Protein AF-A0A966NE04-F1 (afdb_monomer)

Sequence (81 aa):
ACVELGGTITGEHGVGIEKINSMCVQFGEQERERFWGVKAAFDPDRLLNPDKAIPTLNRCAEYGRMRVSGGVLPHPDLERF

Nearest PDB structures (foldseek):
  7qh2-assembly1_F  TM=9.441E-01  e=8.762E-03  Acetobacterium woodii
  6lpq-assembly1_A  TM=9.241E-01  e=1.139E+00  Homo sapiens

Secondary structure (DSSP, 8-state):
-TGGGT--S-SSS--TTTTGGGHHHHS-HHHHHHHHHHHHHH-TT--SSTTSSS--HHHHHHTT----BTTBPSSTTS---

Foldseek 3Di:
DQVVVVHDLDDPPACFQPNQLCCCVNDPPVVLVVVVVVCCVPPVVCPPRHNTRRHDPCCPPPVPPQDDDPNDGDPPVDDDD

Solvent-accessible surface area (backbone atoms only — not comparable to full-atom values): 5267 Å² total; per-residue (Å²): 108,58,52,81,72,75,49,64,98,50,91,82,89,58,43,48,61,90,42,25,47,55,46,62,75,73,41,55,70,72,57,51,51,49,54,50,50,56,44,44,75,77,35,74,85,52,74,79,63,64,86,39,62,60,66,51,72,60,26,58,77,50,64,62,57,86,82,64,63,94,84,48,64,82,68,76,87,60,89,76,136

Mean predicted aligned error: 7.17 Å

Radius of gyration: 15.02 Å; Cα contacts (8 Å, |Δi|>4): 58; chains: 1; bounding box: 29×41×33 Å

Structure (mmCIF, N/CA/C/O backbone):
data_AF-A0A966NE04-F1
#
_entry.id   AF-A0A966NE04-F1
#
loop_
_atom_site.group_PDB
_atom_site.id
_atom_site.type_symbol
_atom_site.label_atom_id
_atom_site.label_alt_id
_atom_site.label_comp_id
_atom_site.label_asym_id
_atom_site.label_entity_id
_atom_site.label_seq_id
_atom_site.pdbx_PDB_ins_code
_atom_site.Cartn_x
_atom_site.Cartn_y
_atom_site.Cartn_z
_atom_site.occupancy
_atom_site.B_iso_or_equiv
_atom_site.auth_seq_id
_atom_site.auth_comp_id
_atom_site.auth_asym_id
_atom_site.auth_atom_id
_atom_site.pdbx_PDB_model_num
ATOM 1 N N . ALA A 1 1 ? -6.385 1.745 16.313 1.00 75.31 1 ALA A N 1
ATOM 2 C CA . ALA A 1 1 ? -6.138 3.009 17.041 1.00 75.31 1 ALA A CA 1
ATOM 3 C C . ALA A 1 1 ? -6.056 4.236 16.121 1.00 75.31 1 ALA A C 1
ATOM 5 O O . ALA A 1 1 ? -7.054 4.923 16.008 1.00 75.31 1 ALA A O 1
ATOM 6 N N . CYS A 1 2 ? -4.938 4.544 15.436 1.00 90.75 2 CYS A N 1
ATOM 7 C CA . CYS A 1 2 ? -4.825 5.806 14.666 1.00 90.75 2 CYS A CA 1
ATOM 8 C C . CYS A 1 2 ? -5.889 5.955 13.556 1.00 90.75 2 CYS A C 1
ATOM 10 O O . CYS A 1 2 ? -6.554 6.982 13.484 1.00 90.75 2 CYS A O 1
ATOM 12 N N . VAL A 1 3 ? -6.103 4.909 12.749 1.00 92.38 3 VAL A N 1
ATOM 13 C CA . VAL A 1 3 ? -7.107 4.904 11.665 1.00 92.38 3 VAL A CA 1
ATOM 14 C C . VAL A 1 3 ? -8.539 5.038 12.197 1.00 92.38 3 VAL A C 1
ATOM 16 O O . VAL A 1 3 ? -9.335 5.778 11.637 1.00 92.38 3 VAL A O 1
ATOM 19 N N . GLU A 1 4 ? -8.862 4.385 13.317 1.00 90.81 4 GLU A N 1
ATOM 20 C CA . GLU A 1 4 ? -10.197 4.445 13.946 1.00 90.81 4 GLU A CA 1
ATOM 21 C C . GLU A 1 4 ? -10.560 5.856 14.431 1.00 90.81 4 GLU A C 1
ATOM 23 O O . GLU A 1 4 ? -11.734 6.188 14.544 1.00 90.81 4 GLU A O 1
ATOM 28 N N . LEU A 1 5 ? -9.552 6.691 14.694 1.00 94.25 5 LEU A N 1
ATOM 29 C CA . LEU A 1 5 ? -9.709 8.092 15.084 1.00 94.25 5 LEU A CA 1
ATOM 30 C C . LEU A 1 5 ? -9.629 9.055 13.882 1.00 94.25 5 LEU A C 1
ATOM 32 O O . LEU A 1 5 ? -9.491 10.260 14.075 1.00 94.25 5 LEU A O 1
ATOM 36 N N . GLY A 1 6 ? -9.686 8.541 12.647 1.00 93.12 6 GLY A N 1
ATOM 37 C CA . GLY A 1 6 ? -9.620 9.335 11.413 1.00 93.12 6 GLY A CA 1
ATOM 38 C C . GLY A 1 6 ? -8.203 9.681 10.940 1.00 93.12 6 GLY A C 1
ATOM 39 O O . GLY A 1 6 ? -8.041 10.516 10.053 1.00 93.12 6 GLY A O 1
ATOM 40 N N . GLY A 1 7 ? -7.169 9.070 11.524 1.00 95.00 7 GLY A N 1
ATOM 41 C CA . GLY A 1 7 ? -5.782 9.223 11.084 1.00 95.00 7 GLY A CA 1
ATOM 42 C C . GLY A 1 7 ? -5.395 8.303 9.917 1.00 95.00 7 GLY A C 1
ATOM 43 O O . GLY A 1 7 ? -6.217 7.590 9.349 1.00 95.00 7 GLY A O 1
ATOM 44 N N . THR A 1 8 ? -4.104 8.289 9.575 1.00 95.12 8 THR A N 1
ATOM 45 C CA . THR A 1 8 ? -3.527 7.495 8.471 1.00 95.12 8 THR A CA 1
ATOM 46 C C . THR A 1 8 ? -2.410 6.577 8.978 1.00 95.12 8 THR A C 1
ATOM 48 O O . THR A 1 8 ? -1.678 6.933 9.901 1.00 95.12 8 THR A O 1
ATOM 51 N N . ILE A 1 9 ? -2.233 5.398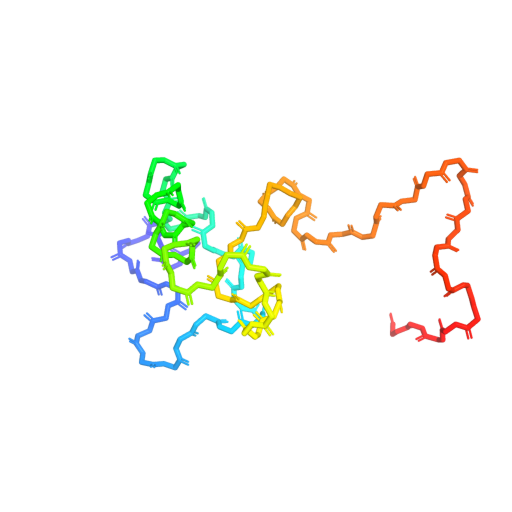 8.370 1.00 94.38 9 ILE A N 1
ATOM 52 C CA . ILE A 1 9 ? -1.159 4.441 8.706 1.00 94.38 9 ILE A CA 1
ATOM 53 C C . ILE A 1 9 ? 0.232 4.988 8.371 1.00 94.38 9 ILE A C 1
ATOM 55 O O . ILE A 1 9 ? 1.240 4.488 8.867 1.00 94.38 9 ILE A O 1
ATOM 59 N N . THR A 1 10 ? 0.303 6.002 7.511 1.00 93.44 10 THR A N 1
ATOM 60 C CA . THR A 1 10 ? 1.529 6.725 7.191 1.00 93.44 10 THR A CA 1
ATOM 61 C C . THR A 1 10 ? 1.211 8.167 6.810 1.00 93.44 10 THR A C 1
ATOM 63 O O . THR A 1 10 ? 0.311 8.404 6.009 1.00 93.44 10 THR A O 1
ATOM 66 N N . GLY A 1 11 ? 1.978 9.115 7.357 1.00 93.50 11 GLY A N 1
ATOM 67 C CA . GLY A 1 11 ? 1.992 10.508 6.905 1.00 93.50 11 GLY A CA 1
ATOM 68 C C . GLY A 1 11 ? 2.879 10.675 5.670 1.00 93.50 11 GLY A C 1
ATOM 69 O O . GLY A 1 11 ? 2.374 10.911 4.582 1.00 93.50 11 GLY A O 1
ATOM 70 N N . GLU A 1 12 ? 4.191 10.461 5.831 1.00 95.50 12 GLU A N 1
ATOM 71 C CA . GLU A 1 12 ? 5.190 10.707 4.771 1.00 95.50 12 GLU A CA 1
ATOM 72 C C . GLU A 1 12 ? 6.050 9.486 4.393 1.00 95.50 12 GLU A C 1
ATOM 74 O O . GLU A 1 12 ? 6.410 9.319 3.233 1.00 95.50 12 GLU A O 1
ATOM 79 N N . HIS A 1 13 ? 6.346 8.585 5.337 1.00 95.44 13 HIS A N 1
ATOM 80 C CA . HIS A 1 13 ? 7.327 7.503 5.132 1.00 95.44 13 HIS A CA 1
ATOM 81 C C . HIS A 1 13 ? 6.868 6.373 4.199 1.00 95.44 13 HIS A C 1
ATOM 83 O O . HIS A 1 13 ? 7.674 5.582 3.710 1.00 95.44 13 HIS A O 1
ATOM 89 N N . GLY A 1 14 ? 5.564 6.252 3.989 1.00 92.81 14 GLY A N 1
ATOM 90 C CA . GLY A 1 14 ? 4.959 5.188 3.210 1.00 92.81 14 GLY A CA 1
ATOM 91 C C . GLY A 1 14 ? 4.755 3.882 3.985 1.00 92.81 14 GLY A C 1
ATOM 92 O O . GLY A 1 14 ? 4.989 3.757 5.195 1.00 92.81 14 GLY A O 1
ATOM 93 N N . VAL A 1 15 ? 4.256 2.899 3.236 1.00 94.75 15 VAL A N 1
ATOM 94 C CA . VAL A 1 15 ? 3.790 1.605 3.750 1.00 94.75 15 VAL A CA 1
ATOM 95 C C . VAL A 1 15 ? 4.929 0.590 3.824 1.00 94.75 15 VAL A C 1
ATOM 97 O O . VAL A 1 15 ? 5.142 -0.048 4.855 1.00 94.75 15 VAL A O 1
ATOM 100 N N . GLY A 1 16 ? 5.668 0.442 2.721 1.00 90.88 16 GLY A N 1
ATOM 101 C CA . GLY A 1 16 ? 6.710 -0.571 2.595 1.00 90.88 16 GLY A CA 1
ATOM 102 C C . GLY A 1 16 ? 6.183 -1.988 2.848 1.00 90.88 16 GLY A C 1
ATOM 103 O O . GLY A 1 16 ? 5.103 -2.344 2.379 1.00 90.88 16 GLY A O 1
ATOM 104 N N . ILE A 1 17 ? 6.978 -2.793 3.555 1.00 88.75 17 ILE A N 1
ATOM 105 C CA . ILE A 1 17 ? 6.581 -4.122 4.052 1.00 88.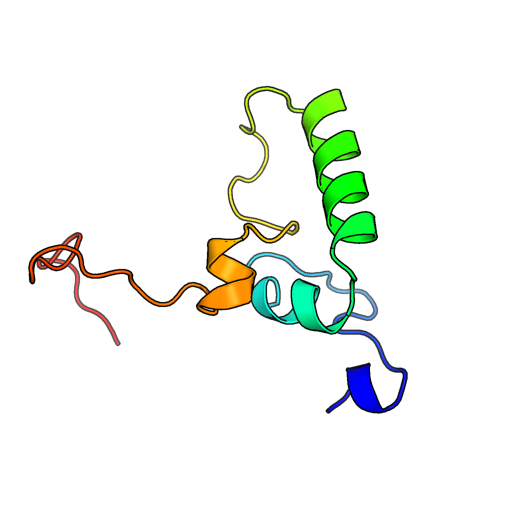75 17 ILE A CA 1
ATOM 106 C C . ILE A 1 17 ? 6.040 -4.001 5.480 1.00 88.75 17 ILE A C 1
ATOM 108 O O . ILE A 1 17 ? 5.042 -4.625 5.818 1.00 88.75 17 ILE A O 1
ATOM 112 N N . GLU A 1 18 ? 6.661 -3.158 6.305 1.00 87.88 18 GLU A N 1
ATOM 113 C CA . GLU A 1 18 ? 6.366 -3.047 7.738 1.00 87.88 18 GLU A CA 1
ATOM 114 C C . GLU A 1 18 ? 4.909 -2.687 8.034 1.00 87.88 18 GLU A C 1
ATOM 116 O O . GLU A 1 18 ? 4.314 -3.223 8.965 1.00 87.88 18 GLU A O 1
ATOM 121 N N . LYS A 1 19 ? 4.309 -1.802 7.229 1.00 89.56 19 LYS A N 1
ATOM 122 C CA . LYS A 1 19 ? 2.938 -1.326 7.456 1.00 89.56 19 LYS A CA 1
ATOM 123 C C . LYS A 1 19 ? 1.909 -1.982 6.536 1.00 89.56 19 LYS A C 1
ATOM 125 O O . LYS A 1 19 ? 0.747 -1.577 6.542 1.00 89.56 19 LYS A O 1
ATOM 130 N N . ILE A 1 20 ? 2.303 -2.991 5.750 1.00 91.25 20 ILE A N 1
ATOM 131 C CA . ILE A 1 20 ? 1.440 -3.585 4.716 1.00 91.25 20 ILE A CA 1
ATOM 132 C C . ILE A 1 20 ? 0.178 -4.222 5.298 1.00 91.25 20 ILE A C 1
ATOM 134 O O . ILE A 1 20 ? -0.886 -4.147 4.697 1.00 91.25 20 ILE A O 1
ATOM 138 N N . ASN A 1 21 ? 0.269 -4.793 6.497 1.00 87.75 21 ASN A N 1
ATOM 139 C CA . ASN A 1 21 ? -0.872 -5.428 7.144 1.00 87.75 21 ASN A CA 1
ATOM 140 C C . ASN A 1 21 ? -1.939 -4.404 7.575 1.00 87.75 21 ASN A C 1
ATOM 142 O O . ASN A 1 21 ? -3.130 -4.702 7.568 1.00 87.75 21 ASN A O 1
ATOM 146 N N . SER A 1 22 ? -1.529 -3.172 7.891 1.00 90.94 22 SER A N 1
ATOM 147 C CA . SER A 1 22 ? -2.444 -2.089 8.270 1.00 90.94 22 SER A CA 1
ATOM 148 C C . SER A 1 22 ? -3.183 -1.486 7.070 1.00 90.94 22 SER A C 1
ATOM 150 O O . SER A 1 22 ? -4.165 -0.771 7.258 1.00 90.94 22 SER A O 1
ATOM 152 N N . MET A 1 23 ? -2.773 -1.799 5.835 1.00 94.00 23 MET A N 1
ATOM 153 C CA . MET A 1 23 ? -3.450 -1.330 4.619 1.00 94.00 23 MET A CA 1
ATOM 154 C C . MET A 1 23 ? -4.911 -1.770 4.555 1.00 94.00 23 MET A C 1
ATOM 156 O O . MET A 1 23 ? -5.747 -1.013 4.081 1.00 94.00 23 MET A O 1
ATOM 160 N N . CYS A 1 24 ? -5.231 -2.971 5.042 1.00 91.00 24 CYS A N 1
ATOM 161 C CA . CYS A 1 24 ? -6.598 -3.500 5.007 1.00 91.00 24 CYS A CA 1
ATOM 162 C C . CYS A 1 24 ? -7.486 -2.900 6.111 1.00 91.00 24 CYS A C 1
ATOM 164 O O . CYS A 1 24 ? -8.698 -3.075 6.074 1.00 91.00 24 CYS A O 1
ATOM 166 N N . VAL A 1 25 ? -6.883 -2.195 7.077 1.00 91.81 25 VAL A N 1
ATOM 167 C CA . VAL A 1 25 ? -7.599 -1.411 8.091 1.00 91.81 25 VAL A CA 1
ATOM 168 C C . VAL A 1 25 ? -7.960 -0.030 7.541 1.00 91.81 25 VAL A C 1
ATOM 170 O O . VAL A 1 25 ? -9.045 0.465 7.819 1.00 91.81 25 VAL A O 1
ATOM 173 N N . GLN A 1 26 ? -7.065 0.596 6.766 1.00 93.94 26 GLN A N 1
ATOM 174 C CA . GLN A 1 26 ? -7.296 1.934 6.209 1.00 93.94 26 GLN A CA 1
ATOM 175 C C . GLN A 1 26 ? -8.087 1.930 4.898 1.00 93.94 26 GLN A C 1
ATOM 177 O O . GLN A 1 26 ? -8.880 2.841 4.686 1.00 93.94 26 GLN A O 1
ATOM 182 N N . PHE A 1 27 ? -7.872 0.941 4.026 1.00 94.12 27 PHE A N 1
ATOM 183 C CA . PHE A 1 27 ? -8.451 0.912 2.683 1.00 94.12 27 PHE A CA 1
ATOM 184 C C . PHE A 1 27 ? -9.380 -0.285 2.486 1.00 94.12 27 PHE A C 1
ATOM 186 O O . PHE A 1 27 ? -9.020 -1.444 2.750 1.00 94.12 27 PHE A O 1
ATOM 193 N N . GLY A 1 28 ? -10.561 -0.003 1.942 1.00 93.06 28 GLY A N 1
ATOM 194 C CA . GLY A 1 28 ? -11.552 -1.004 1.580 1.00 93.06 28 GLY A CA 1
ATOM 195 C C . GLY A 1 28 ? -11.070 -1.938 0.468 1.00 93.06 28 GLY A C 1
ATOM 196 O O . GLY A 1 28 ? -10.046 -1.723 -0.181 1.00 93.06 28 GLY A O 1
ATOM 197 N N . GLU A 1 29 ? -11.816 -3.016 0.238 1.00 92.75 29 GLU A N 1
ATOM 198 C CA . GLU A 1 29 ? -11.504 -3.994 -0.812 1.00 92.75 29 GLU A CA 1
ATOM 199 C C . GLU A 1 29 ? -11.460 -3.356 -2.205 1.00 92.75 29 GLU A C 1
ATOM 201 O O . GLU A 1 29 ? -10.456 -3.485 -2.900 1.00 92.75 29 GLU A O 1
ATOM 206 N N . GLN A 1 30 ? -12.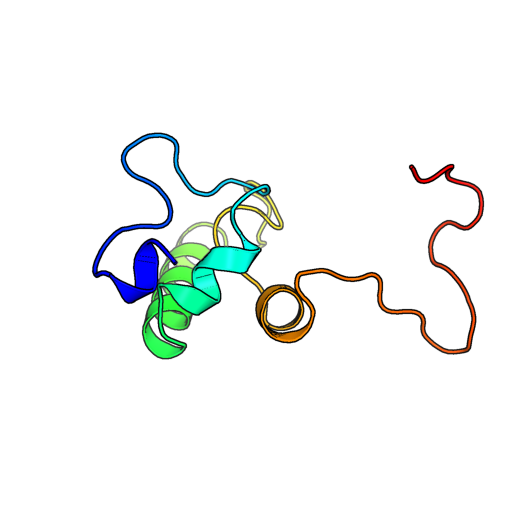482 -2.572 -2.559 1.00 95.50 30 GLN A N 1
ATOM 207 C CA . GLN A 1 30 ? -12.568 -1.914 -3.866 1.00 95.50 30 GLN A CA 1
ATOM 208 C C . GLN A 1 30 ? -11.397 -0.951 -4.118 1.00 95.50 30 GLN A C 1
ATOM 210 O O . GLN A 1 30 ? -10.867 -0.893 -5.223 1.00 95.50 30 GLN A O 1
ATOM 215 N N . GLU A 1 31 ? -10.948 -0.206 -3.103 1.00 96.19 31 GLU A N 1
ATOM 216 C CA . GLU A 1 31 ? -9.790 0.693 -3.228 1.00 96.19 31 GLU A CA 1
ATOM 217 C C . GLU A 1 31 ? -8.503 -0.099 -3.477 1.00 96.19 31 GLU A C 1
ATOM 219 O O . GLU A 1 31 ? -7.714 0.232 -4.366 1.00 96.19 31 GLU A O 1
ATOM 224 N N . ARG A 1 32 ? -8.319 -1.203 -2.744 1.00 95.00 32 ARG A N 1
ATOM 225 C CA . ARG A 1 32 ? -7.166 -2.093 -2.916 1.00 95.00 32 ARG A CA 1
ATOM 226 C C . ARG A 1 32 ? -7.173 -2.779 -4.284 1.00 95.00 32 ARG A C 1
ATOM 228 O O . ARG A 1 32 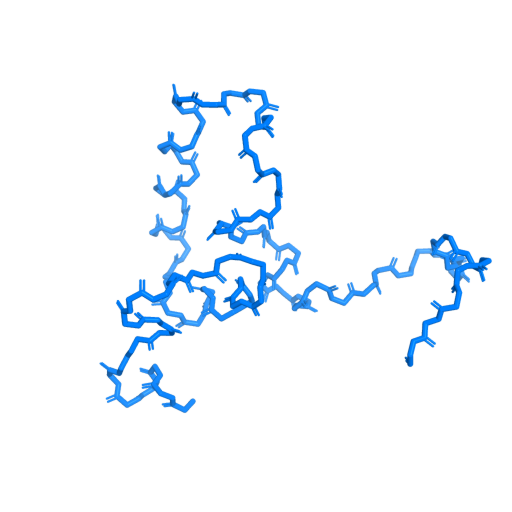? -6.105 -2.930 -4.877 1.00 95.00 32 ARG A O 1
ATOM 235 N N . GLU A 1 33 ? -8.336 -3.128 -4.828 1.00 95.69 33 GLU A N 1
ATOM 236 C CA . GLU A 1 33 ? -8.460 -3.614 -6.210 1.00 95.69 33 GLU A CA 1
ATOM 237 C C . GLU A 1 33 ? -8.011 -2.563 -7.228 1.00 95.69 33 GLU A C 1
ATOM 239 O O . GLU A 1 33 ? -7.317 -2.897 -8.191 1.00 95.69 33 GLU A O 1
ATOM 244 N N . ARG A 1 34 ? -8.328 -1.279 -7.008 1.00 97.62 34 ARG A N 1
ATOM 245 C CA . ARG A 1 34 ? -7.818 -0.199 -7.869 1.00 97.62 34 ARG A CA 1
ATOM 246 C C . ARG A 1 34 ? -6.298 -0.090 -7.799 1.00 97.62 34 ARG A C 1
ATOM 248 O O . ARG A 1 34 ? -5.669 0.055 -8.847 1.00 97.62 34 ARG A O 1
ATOM 255 N N . PHE A 1 35 ? -5.696 -0.217 -6.614 1.00 96.94 35 PHE A N 1
ATOM 256 C CA . PHE A 1 35 ? -4.233 -0.229 -6.476 1.00 96.94 35 PHE A CA 1
ATOM 257 C C . PHE A 1 35 ? -3.605 -1.383 -7.268 1.00 96.94 35 PHE A C 1
ATOM 259 O O . PHE A 1 35 ? -2.638 -1.173 -8.004 1.00 96.94 35 PHE A O 1
ATOM 266 N N . TRP A 1 36 ? -4.190 -2.581 -7.184 1.00 95.75 36 TRP A N 1
ATOM 267 C CA . TRP A 1 36 ? -3.767 -3.729 -7.989 1.00 95.75 36 TRP A CA 1
ATOM 268 C C . TRP A 1 36 ? -3.965 -3.512 -9.492 1.00 95.75 36 TRP A C 1
ATOM 270 O O . TRP A 1 36 ? -3.102 -3.911 -10.270 1.00 95.75 36 TRP A O 1
ATOM 280 N N . GLY A 1 37 ? -5.046 -2.849 -9.905 1.00 97.44 37 GLY A N 1
ATOM 281 C CA . GLY A 1 37 ? -5.291 -2.496 -11.304 1.00 97.44 37 GLY A CA 1
ATOM 282 C C . GLY A 1 37 ? -4.204 -1.585 -11.874 1.00 97.44 37 GLY A C 1
ATOM 283 O O . GLY A 1 37 ? -3.658 -1.869 -12.939 1.00 97.44 37 GLY A O 1
ATOM 284 N N . VAL A 1 38 ? -3.820 -0.538 -11.135 1.00 97.62 38 VAL A N 1
ATOM 285 C CA . VAL A 1 38 ? -2.702 0.339 -11.526 1.00 97.62 38 VAL A CA 1
ATOM 286 C C . VAL A 1 38 ? -1.395 -0.451 -11.577 1.00 97.62 38 VAL A C 1
ATOM 288 O O . VAL A 1 38 ? -0.663 -0.359 -12.559 1.00 97.62 38 VAL A O 1
ATOM 291 N N . LYS A 1 39 ? -1.111 -1.278 -10.563 1.00 97.12 39 LYS A N 1
ATOM 292 C CA . LYS A 1 39 ? 0.090 -2.124 -10.543 1.00 97.12 39 LYS A CA 1
ATOM 293 C C . LYS A 1 39 ? 0.167 -3.037 -11.767 1.00 97.12 39 LYS A C 1
ATOM 295 O O . LYS A 1 39 ? 1.214 -3.090 -12.397 1.00 97.12 39 LYS A O 1
ATOM 300 N N . ALA A 1 40 ? -0.926 -3.706 -12.123 1.00 96.81 40 ALA A N 1
ATOM 301 C CA . ALA A 1 40 ? -0.975 -4.609 -13.269 1.00 96.81 40 ALA A CA 1
ATOM 302 C C . ALA A 1 40 ? -0.789 -3.883 -14.612 1.00 96.81 40 ALA A C 1
ATOM 304 O O . ALA A 1 40 ? -0.228 -4.461 -15.537 1.00 96.81 40 ALA A O 1
ATOM 305 N N . ALA A 1 41 ? -1.220 -2.621 -14.716 1.00 98.25 41 ALA A N 1
ATOM 306 C CA . ALA A 1 41 ? -1.039 -1.824 -15.928 1.00 98.25 41 ALA A CA 1
ATOM 307 C C . ALA A 1 41 ? 0.435 -1.466 -16.203 1.00 98.25 41 ALA A C 1
ATOM 309 O O . ALA A 1 41 ? 0.824 -1.356 -17.362 1.00 98.25 41 ALA A O 1
ATOM 310 N N . PHE A 1 42 ? 1.249 -1.291 -15.154 1.00 97.81 42 PHE A N 1
ATOM 311 C CA . PHE A 1 42 ? 2.654 -0.869 -15.273 1.00 97.81 42 PHE A CA 1
ATOM 312 C C . PHE A 1 42 ? 3.680 -1.965 -14.951 1.00 97.81 42 PHE A C 1
ATOM 314 O O . PHE A 1 42 ? 4.850 -1.824 -15.294 1.00 97.81 42 PHE A O 1
ATOM 321 N N . ASP A 1 43 ? 3.271 -3.038 -14.280 1.00 97.69 43 ASP A N 1
ATOM 322 C CA . ASP A 1 43 ? 4.117 -4.170 -13.894 1.00 97.69 43 ASP A CA 1
ATOM 323 C C . ASP A 1 43 ? 3.303 -5.478 -13.955 1.00 97.69 43 ASP A C 1
ATOM 325 O O . ASP A 1 43 ? 2.943 -6.043 -12.913 1.00 97.69 43 ASP A O 1
ATOM 329 N N . PRO A 1 44 ? 2.953 -5.939 -15.173 1.00 96.19 44 PRO A N 1
ATOM 330 C CA . PRO A 1 44 ? 2.100 -7.112 -15.374 1.00 96.19 44 PRO A CA 1
ATOM 331 C C . PRO A 1 44 ? 2.711 -8.391 -14.785 1.00 96.19 44 PRO A C 1
ATOM 333 O O . PRO A 1 44 ? 1.987 -9.201 -14.204 1.00 96.19 44 PRO A O 1
ATOM 336 N N . ASP A 1 45 ? 4.038 -8.521 -14.849 1.00 95.75 45 ASP A N 1
ATOM 337 C CA . ASP A 1 45 ? 4.790 -9.670 -14.329 1.00 95.75 45 ASP A CA 1
ATOM 338 C C . ASP A 1 45 ? 5.127 -9.548 -12.832 1.00 95.75 45 ASP A C 1
ATOM 340 O O . ASP A 1 45 ? 5.664 -10.479 -12.231 1.00 95.75 45 ASP A O 1
ATOM 344 N N . ARG A 1 46 ? 4.777 -8.417 -12.202 1.00 92.94 46 ARG A N 1
ATOM 345 C CA . ARG A 1 46 ? 4.948 -8.142 -10.763 1.00 92.94 46 ARG A CA 1
ATOM 346 C C . ARG A 1 46 ? 6.400 -8.212 -10.273 1.00 92.94 46 ARG A C 1
ATOM 348 O O . ARG A 1 46 ? 6.657 -8.641 -9.146 1.00 92.94 46 ARG A O 1
ATOM 355 N N . LEU A 1 47 ? 7.348 -7.764 -11.089 1.00 95.50 47 LEU A N 1
ATOM 356 C CA . LEU A 1 47 ? 8.780 -7.820 -10.775 1.00 95.50 47 LEU A CA 1
ATOM 357 C C . LEU A 1 47 ? 9.248 -6.641 -9.912 1.00 95.50 47 LEU A C 1
ATOM 359 O O . LEU A 1 47 ? 10.244 -6.739 -9.192 1.00 95.50 47 LEU A O 1
ATOM 363 N N . LEU A 1 48 ? 8.544 -5.509 -9.957 1.00 95.56 48 LEU A N 1
ATOM 364 C CA . LEU A 1 48 ? 8.960 -4.293 -9.266 1.00 95.56 48 LEU A CA 1
ATOM 365 C C . LEU A 1 48 ? 8.518 -4.321 -7.799 1.00 95.56 48 LEU A C 1
ATOM 367 O O . LEU A 1 48 ? 7.377 -3.982 -7.480 1.00 95.56 48 LEU A O 1
ATOM 371 N N . ASN A 1 49 ? 9.451 -4.642 -6.900 1.00 93.19 49 ASN A N 1
ATOM 372 C CA . ASN A 1 49 ? 9.225 -4.724 -5.450 1.00 93.19 49 ASN A CA 1
ATOM 373 C C . ASN A 1 49 ? 8.057 -5.664 -5.086 1.00 93.19 49 ASN A C 1
ATOM 375 O O . ASN A 1 49 ? 7.020 -5.190 -4.604 1.00 93.19 49 ASN A O 1
ATOM 379 N N . PRO A 1 50 ? 8.208 -6.982 -5.314 1.00 89.62 50 PRO A N 1
ATOM 380 C CA . PRO A 1 50 ? 7.190 -7.952 -4.932 1.00 89.62 50 PRO A CA 1
ATOM 381 C C . PRO A 1 50 ? 6.870 -7.848 -3.434 1.00 89.62 50 PRO A C 1
ATOM 383 O O . PRO A 1 50 ? 7.723 -7.502 -2.616 1.00 89.62 50 PRO A O 1
ATOM 386 N N . ASP A 1 51 ? 5.608 -8.110 -3.092 1.00 86.94 51 ASP A N 1
ATOM 387 C CA . ASP A 1 51 ? 5.083 -8.139 -1.718 1.00 86.94 51 ASP A CA 1
ATOM 388 C C . ASP A 1 51 ? 5.187 -6.832 -0.911 1.00 86.94 51 ASP A C 1
ATOM 390 O O . ASP A 1 51 ? 4.965 -6.829 0.303 1.00 86.94 51 ASP A O 1
ATOM 394 N N . LYS A 1 52 ? 5.486 -5.706 -1.566 1.00 90.88 52 LYS A N 1
ATOM 395 C CA . LYS A 1 52 ? 5.606 -4.385 -0.939 1.00 90.88 52 LYS A CA 1
ATOM 396 C C . LYS A 1 52 ? 4.432 -3.480 -1.323 1.00 90.88 52 LYS A C 1
ATOM 398 O O . LYS A 1 52 ? 3.949 -3.510 -2.451 1.00 90.88 52 LYS A O 1
ATOM 403 N N . ALA A 1 53 ? 4.030 -2.611 -0.395 1.00 90.12 53 ALA A N 1
ATOM 404 C CA . ALA A 1 53 ? 3.058 -1.521 -0.560 1.00 90.12 53 ALA A CA 1
ATOM 405 C C . ALA A 1 53 ? 1.584 -1.904 -0.804 1.00 90.12 53 ALA A C 1
ATOM 407 O O . ALA A 1 53 ? 0.720 -1.231 -0.247 1.00 90.12 53 ALA A O 1
ATOM 408 N N . ILE A 1 54 ? 1.270 -2.955 -1.569 1.00 93.81 54 ILE A N 1
ATOM 409 C CA . ILE A 1 54 ? -0.118 -3.378 -1.831 1.00 93.81 54 ILE A CA 1
ATOM 410 C C . ILE A 1 54 ? -0.361 -4.751 -1.187 1.00 93.81 54 ILE A C 1
ATOM 412 O O . ILE A 1 54 ? 0.333 -5.710 -1.531 1.00 93.81 54 ILE A O 1
ATOM 416 N N . PRO A 1 55 ? -1.316 -4.887 -0.245 1.00 91.62 55 PRO A N 1
ATOM 417 C CA . PRO A 1 55 ? -1.525 -6.145 0.460 1.00 91.62 55 PRO A CA 1
ATOM 418 C C . PRO A 1 55 ? -2.182 -7.196 -0.443 1.00 91.62 55 PRO A C 1
ATOM 420 O O . PRO A 1 55 ? -3.089 -6.907 -1.228 1.00 91.62 55 PRO A O 1
ATOM 423 N N . THR A 1 56 ? -1.763 -8.448 -0.274 1.00 85.56 56 THR A N 1
ATOM 424 C CA . THR A 1 56 ? -2.482 -9.618 -0.793 1.00 85.56 56 THR A CA 1
ATOM 425 C C . THR A 1 56 ? -3.604 -10.029 0.164 1.00 85.56 56 THR A C 1
ATOM 427 O O . THR A 1 56 ? -3.629 -9.622 1.327 1.00 85.56 56 THR A O 1
ATOM 430 N N . LEU A 1 57 ? -4.522 -10.888 -0.293 1.00 75.31 57 LEU A N 1
ATOM 431 C CA . LEU A 1 57 ? -5.597 -11.421 0.556 1.00 75.31 57 LEU A CA 1
ATOM 432 C C . LEU A 1 57 ? -5.057 -12.132 1.808 1.00 75.31 57 LEU A C 1
ATOM 434 O O . LEU A 1 57 ? -5.586 -11.929 2.899 1.00 75.31 57 LEU A O 1
ATOM 438 N N . ASN A 1 58 ? -3.959 -12.888 1.677 1.00 73.69 58 ASN A N 1
ATOM 439 C CA . ASN A 1 58 ? -3.303 -13.536 2.817 1.00 73.69 58 ASN A CA 1
ATOM 440 C C . ASN A 1 58 ? -2.846 -12.503 3.865 1.00 73.69 58 ASN A C 1
ATOM 442 O O . ASN A 1 58 ? -3.101 -12.671 5.055 1.00 73.69 58 ASN A O 1
ATOM 446 N N . ARG A 1 59 ? -2.243 -11.389 3.432 1.00 76.00 59 ARG A N 1
ATOM 447 C CA . ARG A 1 59 ? -1.790 -10.322 4.340 1.00 76.00 59 ARG A CA 1
ATOM 448 C C . ARG A 1 59 ? -2.950 -9.666 5.093 1.00 76.00 59 ARG A C 1
ATOM 450 O O . ARG A 1 59 ? -2.772 -9.298 6.247 1.00 76.00 59 ARG A O 1
ATOM 457 N N . CYS A 1 60 ? -4.129 -9.562 4.481 1.00 70.69 60 CYS A N 1
ATOM 458 C CA . CYS A 1 60 ? -5.308 -8.999 5.142 1.00 70.69 60 CYS A CA 1
ATOM 459 C C . CYS A 1 60 ? -5.973 -9.954 6.135 1.00 70.69 60 CYS A C 1
ATOM 461 O O . CYS A 1 60 ? -6.412 -9.513 7.191 1.00 70.69 60 CYS A O 1
ATOM 463 N N . ALA A 1 61 ? -6.066 -11.243 5.805 1.00 68.56 61 ALA A N 1
ATOM 464 C CA . ALA A 1 61 ? -6.740 -12.221 6.660 1.00 68.56 61 ALA A CA 1
ATOM 465 C C . ALA A 1 61 ? -5.836 -12.733 7.792 1.00 68.56 61 ALA A C 1
ATOM 467 O O . ALA A 1 61 ? -6.290 -12.971 8.910 1.00 68.56 61 ALA A O 1
ATOM 468 N N . GLU A 1 62 ? -4.543 -12.899 7.514 1.00 69.6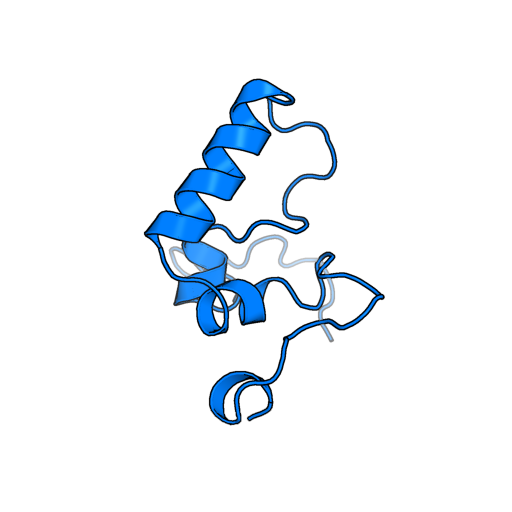9 62 GLU A N 1
ATOM 469 C CA . GLU A 1 62 ? -3.615 -13.595 8.406 1.00 69.69 62 GLU A CA 1
ATOM 470 C C . GLU A 1 62 ? -2.501 -12.689 8.935 1.00 69.69 62 GLU A C 1
ATOM 472 O O . GLU A 1 62 ? -1.655 -13.174 9.682 1.00 69.69 62 GLU A O 1
ATOM 477 N N . TYR A 1 63 ? -2.466 -11.398 8.577 1.00 68.81 63 TYR A N 1
ATOM 478 C CA . TYR A 1 63 ? -1.352 -10.485 8.893 1.00 68.81 63 TYR A CA 1
ATOM 479 C C . TYR A 1 63 ? 0.012 -11.017 8.404 1.00 68.81 63 TYR A C 1
ATOM 481 O O . TYR A 1 63 ? 1.065 -10.696 8.958 1.00 68.81 63 TYR A O 1
ATOM 489 N N . GLY A 1 64 ? 0.007 -11.854 7.360 1.00 65.12 64 GLY A N 1
ATOM 490 C CA . GLY A 1 64 ? 1.205 -12.533 6.868 1.00 65.12 64 GLY A CA 1
ATOM 491 C C . GLY A 1 64 ? 1.757 -13.583 7.834 1.00 65.12 64 GLY A C 1
ATOM 492 O O . GLY A 1 64 ? 2.946 -13.897 7.759 1.00 65.1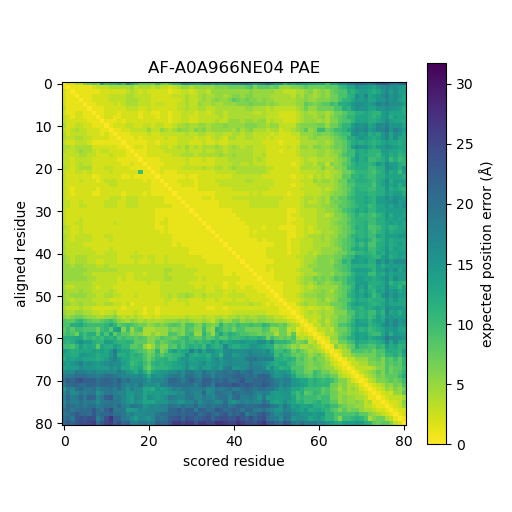2 64 GLY A O 1
ATOM 493 N N . ARG A 1 65 ? 0.932 -14.109 8.755 1.00 68.31 65 ARG A N 1
ATOM 494 C CA . ARG A 1 65 ? 1.315 -15.264 9.573 1.00 68.31 65 ARG A CA 1
ATOM 495 C C . ARG A 1 65 ? 1.681 -16.438 8.673 1.00 68.31 65 ARG A C 1
ATOM 497 O O . ARG A 1 65 ? 1.100 -16.654 7.614 1.00 68.31 65 ARG A O 1
ATOM 504 N N . MET A 1 66 ? 2.673 -17.198 9.121 1.00 69.69 66 MET A N 1
ATOM 505 C CA . MET A 1 66 ? 3.133 -18.381 8.413 1.00 69.69 66 MET A CA 1
ATOM 506 C C . MET A 1 66 ? 1.997 -19.402 8.305 1.00 69.69 66 MET A C 1
ATOM 508 O O . MET A 1 66 ? 1.525 -19.934 9.309 1.00 69.69 66 MET A O 1
ATOM 512 N N . ARG A 1 67 ? 1.598 -19.712 7.070 1.00 69.44 67 ARG A N 1
ATOM 513 C CA . ARG A 1 67 ? 0.669 -20.801 6.784 1.00 69.44 67 ARG A CA 1
ATOM 514 C C . ARG A 1 67 ? 1.417 -22.133 6.82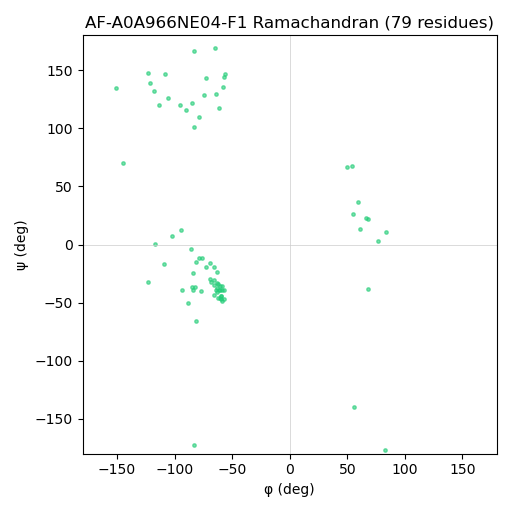9 1.00 69.44 67 ARG A C 1
ATOM 516 O O . ARG A 1 67 ? 2.202 -22.434 5.933 1.00 69.44 67 ARG A O 1
ATOM 523 N N . VAL A 1 68 ? 1.150 -22.941 7.852 1.00 73.31 68 VAL A N 1
ATOM 524 C CA . VAL A 1 68 ? 1.622 -24.332 7.936 1.00 73.31 68 VAL A CA 1
ATOM 525 C C . VAL A 1 68 ? 0.574 -25.232 7.291 1.00 73.31 68 VAL A C 1
ATOM 527 O O . VAL A 1 68 ? -0.557 -25.316 7.764 1.00 73.31 68 VAL A O 1
ATOM 530 N N . SER A 1 69 ? 0.935 -25.899 6.197 1.00 72.50 69 SER A N 1
ATOM 531 C CA . SER A 1 69 ? 0.065 -26.868 5.524 1.00 72.50 69 SER A CA 1
ATOM 532 C C . SER A 1 69 ? 0.572 -28.278 5.810 1.00 72.50 69 SER A C 1
ATOM 534 O O . SER A 1 69 ? 1.744 -28.564 5.589 1.00 72.50 69 SER A O 1
ATOM 536 N N . GLY A 1 70 ? -0.293 -29.160 6.319 1.00 77.62 70 GLY A N 1
ATOM 537 C CA . GLY A 1 70 ? 0.066 -30.560 6.586 1.00 77.62 70 GLY A CA 1
ATOM 538 C C . GLY A 1 70 ? 1.116 -30.767 7.688 1.00 77.62 70 GLY A C 1
ATOM 539 O O . GLY A 1 70 ? 1.796 -31.784 7.684 1.00 77.62 70 GLY A O 1
ATOM 540 N N . GLY A 1 71 ? 1.280 -29.809 8.608 1.00 77.19 71 GLY A N 1
ATOM 541 C CA . GLY A 1 71 ? 2.246 -29.899 9.714 1.00 77.19 71 GLY A CA 1
ATOM 542 C C . GLY A 1 71 ? 3.707 -29.643 9.326 1.00 77.19 71 GLY A C 1
ATOM 543 O O . GLY A 1 71 ? 4.580 -29.723 10.185 1.00 77.19 71 GLY A O 1
ATOM 544 N N . VAL A 1 72 ? 3.986 -29.309 8.062 1.00 76.12 72 VAL A N 1
ATOM 545 C CA . VAL A 1 72 ? 5.345 -29.031 7.579 1.00 76.12 72 VAL A CA 1
ATOM 546 C C . VAL A 1 72 ? 5.612 -27.529 7.614 1.00 76.12 72 VAL A C 1
ATOM 548 O O . VAL A 1 72 ? 4.921 -26.747 6.958 1.00 76.12 72 VAL A O 1
ATOM 551 N N . LEU A 1 73 ? 6.625 -27.127 8.383 1.00 75.75 73 LEU A N 1
ATOM 552 C CA . LEU A 1 73 ? 7.109 -25.749 8.415 1.00 75.75 73 LEU A CA 1
ATOM 553 C C . LEU A 1 73 ? 7.910 -25.442 7.136 1.00 75.75 73 LEU A C 1
ATOM 555 O O . LEU A 1 73 ? 8.839 -26.186 6.816 1.00 75.75 73 LEU A O 1
ATOM 559 N N . PRO A 1 74 ? 7.600 -24.353 6.408 1.00 70.81 74 PRO A N 1
ATOM 560 C CA . PRO A 1 74 ? 8.445 -23.874 5.319 1.00 70.81 74 PRO A CA 1
ATOM 561 C C . PRO A 1 74 ? 9.812 -23.431 5.853 1.00 70.81 74 PRO A C 1
ATOM 563 O O . PRO A 1 74 ? 9.869 -22.616 6.777 1.00 70.81 74 PRO A O 1
ATOM 566 N N . HIS A 1 75 ? 10.893 -23.920 5.237 1.00 77.62 75 HIS A N 1
ATOM 567 C CA . HIS A 1 75 ? 12.283 -23.630 5.629 1.00 77.62 75 HIS A C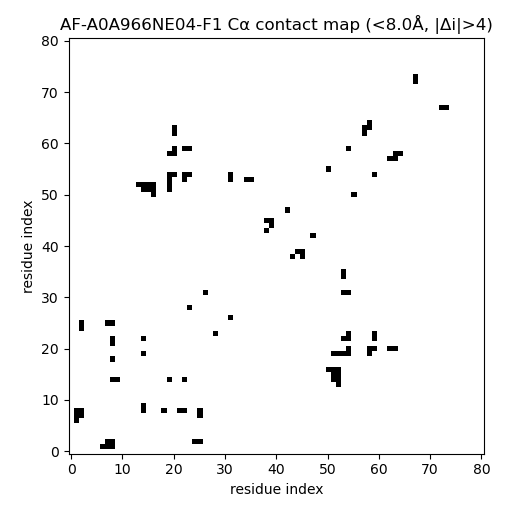A 1
ATOM 568 C C . HIS A 1 75 ? 12.515 -23.846 7.138 1.00 77.62 75 HIS A C 1
ATOM 570 O O . HIS A 1 75 ? 12.674 -22.874 7.885 1.00 77.62 75 HIS A O 1
ATOM 576 N N . PRO A 1 76 ? 12.436 -25.106 7.609 1.00 78.31 76 PRO A N 1
ATOM 577 C CA . PRO A 1 76 ? 12.544 -25.438 9.030 1.00 78.31 76 PRO A CA 1
ATOM 578 C C . PRO A 1 76 ? 13.956 -25.216 9.593 1.00 78.31 76 PRO A C 1
ATOM 580 O O . PRO A 1 76 ? 14.134 -25.180 10.804 1.00 78.31 76 PRO A O 1
ATOM 583 N N . ASP A 1 77 ? 14.945 -25.083 8.715 1.00 85.88 77 ASP A N 1
ATOM 584 C CA . ASP A 1 77 ? 16.364 -24.879 8.993 1.00 85.88 77 ASP A CA 1
ATOM 585 C C . ASP A 1 77 ? 16.736 -23.42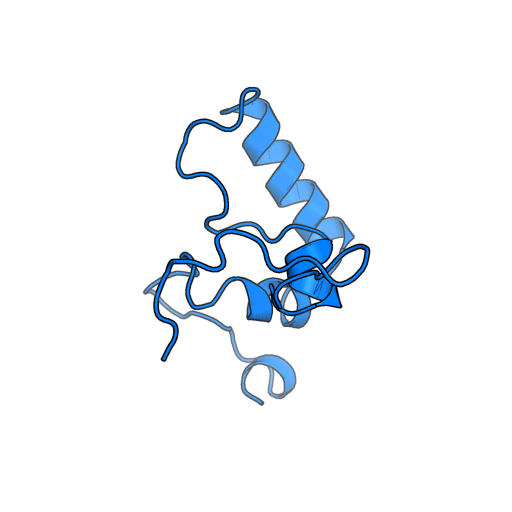0 9.306 1.00 85.88 77 ASP A C 1
ATOM 587 O O . ASP A 1 77 ? 17.818 -23.162 9.830 1.00 85.88 77 ASP A O 1
ATOM 591 N N . LEU A 1 78 ? 15.854 -22.462 9.013 1.00 80.69 78 LEU A N 1
ATOM 592 C CA . LEU A 1 78 ? 16.091 -21.052 9.316 1.00 80.69 78 LEU A CA 1
ATOM 593 C C . LEU A 1 78 ? 15.688 -20.739 10.761 1.00 80.69 78 LEU A C 1
ATOM 595 O O . LEU A 1 78 ? 14.518 -20.886 11.125 1.00 80.69 78 LEU A O 1
ATOM 599 N N . GLU A 1 79 ? 16.635 -20.243 11.562 1.00 72.38 79 GLU A N 1
ATOM 600 C CA . GLU A 1 79 ? 16.349 -19.690 12.890 1.00 72.38 79 GLU A CA 1
ATOM 601 C C . GLU A 1 79 ? 15.345 -18.531 12.792 1.00 72.38 79 GLU A C 1
ATOM 603 O O . GLU A 1 79 ? 15.441 -17.656 11.925 1.00 72.38 79 GLU A O 1
ATOM 608 N N . ARG A 1 80 ? 14.359 -18.528 13.693 1.00 69.50 80 ARG A N 1
ATOM 609 C CA . ARG A 1 80 ? 13.361 -17.460 13.826 1.00 69.50 80 ARG A CA 1
ATOM 610 C C . ARG A 1 80 ? 13.442 -16.904 15.246 1.00 69.50 80 ARG A C 1
ATOM 612 O O . ARG A 1 80 ? 13.621 -17.680 16.180 1.00 69.50 80 ARG A O 1
ATOM 619 N N . PHE A 1 81 ? 13.348 -15.579 15.358 1.00 57.00 81 PHE A N 1
ATOM 620 C CA . PHE A 1 81 ? 13.324 -14.832 16.620 1.00 57.00 81 PHE A CA 1
ATOM 621 C C . PHE A 1 81 ? 12.179 -15.270 17.537 1.00 57.00 81 PHE A C 1
ATOM 623 O O . PHE A 1 81 ? 11.083 -15.563 16.997 1.00 57.00 81 PHE A O 1
#

pLDDT: mean 86.88, std 10.41, range [57.0, 98.25]